Protein AF-A0A1Y0BRV0-F1 (afdb_monomer)

Foldseek 3Di:
DDDQDDDLVQQARPVLGDGPVQFLQVVAPDPVQAQPDPVDLSRLARGDDVSNTHGPCVDPSSVVSVVVVVVVVVVVPDPDDDDPSVSRD

Radius of gyration: 14.42 Å; Cα contacts (8 Å, |Δi|>4): 105; chains: 1; bounding box: 39×27×40 Å

Solvent-accessible surface area (backbone atoms only — not comparable to full-atom values): 5481 Å² total; per-residue (Å²): 136,92,72,76,68,68,37,79,92,69,34,36,30,70,80,80,65,43,44,60,88,46,34,26,77,84,68,26,84,48,95,86,43,36,56,85,44,89,86,40,69,63,37,41,34,40,20,13,66,88,80,40,87,41,66,34,67,87,39,67,69,52,42,49,53,55,49,52,53,53,51,52,42,46,75,74,66,52,90,77,78,89,77,75,68,66,80,45,97

InterPro domains:
  IPR017853 Glycoside hydrolase superfamily [SSF51445] (2-89)

Structure (mmCIF, N/CA/C/O backbone):
data_AF-A0A1Y0BRV0-F1
#
_entry.id   AF-A0A1Y0BRV0-F1
#
loop_
_atom_site.group_PDB
_atom_site.id
_atom_site.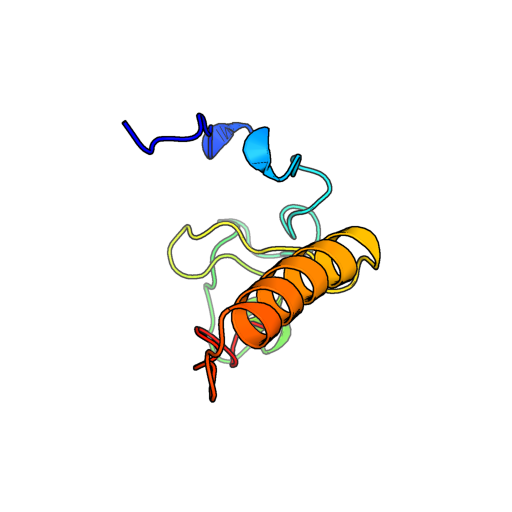type_symbol
_atom_site.label_atom_id
_atom_site.label_alt_id
_atom_site.label_comp_id
_atom_site.label_asym_id
_atom_site.label_entity_id
_atom_site.label_seq_id
_atom_site.pdbx_PDB_ins_code
_atom_site.Cartn_x
_atom_site.Cartn_y
_atom_site.Cartn_z
_atom_site.occupancy
_atom_site.B_iso_or_equiv
_atom_site.auth_seq_id
_atom_site.auth_comp_id
_atom_site.auth_asym_id
_atom_site.auth_atom_id
_atom_site.pdbx_PDB_model_num
ATOM 1 N N . SER A 1 1 ? 19.003 -16.552 -5.753 1.00 41.22 1 SER A N 1
ATOM 2 C CA . SER A 1 1 ? 18.259 -16.453 -4.480 1.00 41.22 1 SER A CA 1
ATOM 3 C C . SER A 1 1 ? 17.462 -15.164 -4.521 1.00 41.22 1 SER A C 1
ATOM 5 O O . SER A 1 1 ? 18.040 -14.097 -4.379 1.00 41.22 1 SER A O 1
ATOM 7 N N . CYS A 1 2 ? 16.176 -15.237 -4.863 1.00 48.50 2 CYS A N 1
ATOM 8 C CA . CYS A 1 2 ? 15.309 -14.061 -4.929 1.00 48.50 2 CYS A CA 1
ATOM 9 C C . CYS A 1 2 ? 14.588 -13.956 -3.585 1.00 48.50 2 CYS A C 1
ATOM 11 O O . CYS A 1 2 ? 13.791 -14.825 -3.246 1.00 48.50 2 CYS A O 1
ATOM 13 N N . GLY A 1 3 ? 14.959 -12.967 -2.785 1.00 60.78 3 GLY A N 1
ATOM 14 C CA . GLY A 1 3 ? 14.430 -12.776 -1.442 1.00 60.78 3 GLY A CA 1
ATOM 15 C C . GLY A 1 3 ? 14.910 -11.438 -0.921 1.00 60.78 3 GLY A C 1
ATOM 16 O O . GLY A 1 3 ? 15.852 -11.375 -0.139 1.00 60.78 3 GLY A O 1
ATOM 17 N N . SER A 1 4 ? 14.316 -10.365 -1.440 1.00 78.31 4 SER A N 1
ATOM 18 C CA . SER A 1 4 ? 14.445 -9.033 -0.859 1.00 78.31 4 SER A CA 1
ATOM 19 C C . SER A 1 4 ? 14.056 -9.085 0.615 1.00 78.31 4 SER A C 1
ATOM 21 O O . SER A 1 4 ? 12.989 -9.606 0.949 1.00 78.31 4 SER A O 1
ATOM 23 N N . TYR A 1 5 ? 14.907 -8.550 1.488 1.00 85.75 5 TYR A N 1
ATOM 24 C CA . TYR A 1 5 ? 14.570 -8.392 2.899 1.00 85.75 5 TYR A CA 1
ATOM 25 C C . TYR A 1 5 ? 13.332 -7.497 3.042 1.00 85.75 5 TYR A C 1
ATOM 27 O O . TYR A 1 5 ? 13.199 -6.500 2.331 1.00 85.75 5 TYR A O 1
ATOM 35 N N . PHE A 1 6 ? 12.444 -7.857 3.965 1.00 87.81 6 PHE A N 1
ATOM 36 C CA . PHE A 1 6 ? 11.323 -7.024 4.382 1.00 87.81 6 PHE A CA 1
ATOM 37 C C . PHE A 1 6 ? 11.004 -7.273 5.858 1.00 87.81 6 PHE A C 1
ATOM 39 O O . PHE A 1 6 ? 11.245 -8.361 6.384 1.00 87.81 6 PHE A O 1
ATOM 46 N N . ASN A 1 7 ? 10.425 -6.273 6.517 1.00 86.62 7 ASN A N 1
ATOM 47 C CA . ASN A 1 7 ? 9.912 -6.376 7.874 1.00 86.62 7 ASN A CA 1
ATOM 48 C C . ASN A 1 7 ? 8.531 -5.714 7.959 1.00 86.62 7 ASN A C 1
ATOM 50 O O . ASN A 1 7 ? 8.404 -4.493 8.011 1.00 86.62 7 ASN A O 1
ATOM 54 N N . ALA A 1 8 ? 7.483 -6.539 7.999 1.00 84.12 8 ALA A N 1
ATOM 55 C CA . ALA A 1 8 ? 6.101 -6.064 8.064 1.00 84.12 8 ALA A CA 1
ATOM 56 C C . ALA A 1 8 ? 5.769 -5.365 9.396 1.00 84.12 8 ALA A C 1
ATOM 58 O O . ALA A 1 8 ? 4.984 -4.420 9.415 1.00 84.12 8 ALA A O 1
ATOM 59 N N . ASN A 1 9 ? 6.408 -5.762 10.503 1.00 84.88 9 ASN A N 1
ATOM 60 C CA . ASN A 1 9 ? 6.173 -5.151 11.815 1.00 84.88 9 ASN A CA 1
ATOM 61 C C . ASN A 1 9 ? 6.676 -3.705 11.861 1.00 84.88 9 ASN A C 1
ATOM 63 O O . ASN A 1 9 ? 6.066 -2.857 12.506 1.00 84.88 9 ASN A O 1
ATOM 67 N N . THR A 1 10 ? 7.766 -3.401 11.160 1.00 86.75 10 THR A N 1
ATOM 68 C CA . THR A 1 10 ? 8.304 -2.036 11.048 1.00 86.75 10 THR A CA 1
ATOM 69 C C . THR A 1 10 ? 7.912 -1.344 9.746 1.00 86.75 10 THR A C 1
ATOM 71 O O . THR A 1 10 ? 8.316 -0.204 9.535 1.00 86.75 10 THR A O 1
ATOM 74 N N . ARG A 1 11 ? 7.107 -2.005 8.897 1.00 87.94 11 ARG A N 1
ATOM 75 C CA . ARG A 1 11 ? 6.680 -1.515 7.577 1.00 87.94 11 ARG A CA 1
ATOM 76 C C . ARG A 1 11 ? 7.870 -1.147 6.689 1.00 87.94 11 ARG A C 1
ATOM 78 O O . ARG A 1 11 ? 7.841 -0.160 5.964 1.00 87.94 11 ARG A O 1
ATOM 85 N N . ASP A 1 12 ? 8.929 -1.940 6.789 1.00 88.50 12 ASP A N 1
ATOM 86 C CA . ASP A 1 12 ? 10.188 -1.705 6.100 1.00 88.50 12 ASP A CA 1
ATOM 87 C C . ASP A 1 12 ? 10.310 -2.646 4.902 1.00 88.50 12 ASP A C 1
ATOM 89 O O . ASP A 1 12 ? 10.421 -3.867 5.050 1.00 88.50 12 ASP A O 1
ATOM 93 N N . PHE A 1 13 ? 10.262 -2.069 3.704 1.00 89.50 13 PHE A N 1
ATOM 94 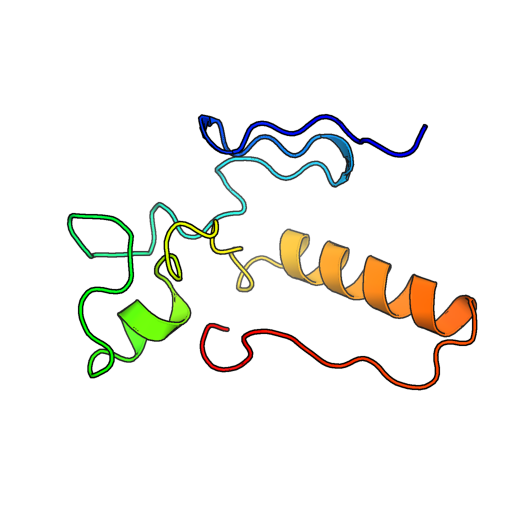C CA . PHE A 1 13 ? 10.414 -2.778 2.436 1.00 89.50 13 PHE A CA 1
ATOM 95 C C . PHE A 1 13 ? 11.531 -2.113 1.623 1.00 89.50 13 PHE A C 1
ATOM 97 O O . PHE A 1 13 ? 11.253 -1.411 0.644 1.00 89.50 13 PHE A O 1
ATOM 104 N N . PRO A 1 14 ? 12.806 -2.329 1.994 1.00 87.75 14 PRO A N 1
ATOM 105 C CA . PRO A 1 14 ? 13.940 -1.581 1.454 1.00 87.75 14 PRO A CA 1
ATOM 106 C C . PRO A 1 14 ? 14.219 -1.837 -0.028 1.00 87.75 14 PRO A C 1
ATOM 108 O O . PRO A 1 14 ? 14.943 -1.071 -0.652 1.00 87.75 14 PRO A O 1
ATOM 111 N N . SER A 1 15 ? 13.671 -2.900 -0.622 1.00 86.44 15 SER A N 1
ATOM 112 C CA . SER A 1 15 ? 13.830 -3.158 -2.059 1.00 86.44 15 SER A CA 1
ATOM 113 C C . SER A 1 15 ? 12.933 -2.299 -2.953 1.00 86.44 15 SER A C 1
ATOM 115 O O . SER A 1 15 ? 13.252 -2.142 -4.127 1.00 86.44 15 SER A O 1
ATOM 117 N N . VAL A 1 16 ? 11.849 -1.725 -2.419 1.00 85.00 16 VAL A N 1
ATOM 118 C CA . VAL A 1 16 ? 10.994 -0.742 -3.124 1.00 85.00 16 VAL A CA 1
ATOM 119 C C . VAL A 1 16 ? 11.208 0.684 -2.592 1.00 85.00 16 VAL A C 1
ATOM 121 O O . VAL A 1 16 ? 10.770 1.658 -3.204 1.00 85.00 16 VAL A O 1
ATOM 124 N N . PRO A 1 17 ? 12.166 0.838 -1.673 1.00 87.38 17 PRO A N 1
ATOM 125 C CA . PRO A 1 17 ? 12.027 1.522 -0.374 1.00 87.38 17 PRO A CA 1
ATOM 126 C C . PRO A 1 17 ? 10.620 2.049 -0.040 1.00 87.38 17 PRO A C 1
ATOM 128 O O . PRO A 1 17 ? 10.328 3.225 -0.262 1.00 87.38 17 PRO A O 1
ATOM 131 N N . TYR A 1 18 ? 9.769 1.197 0.540 1.00 89.69 18 TYR A N 1
ATOM 132 C CA . TYR A 1 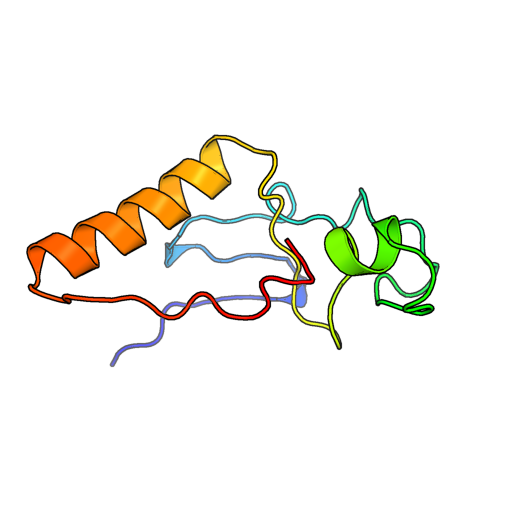18 ? 8.606 1.666 1.307 1.00 89.69 18 TYR A CA 1
ATOM 133 C C . TYR A 1 18 ? 8.909 1.671 2.799 1.00 89.69 18 TYR A C 1
ATOM 135 O O . TYR A 1 18 ? 9.617 0.800 3.308 1.00 89.69 18 TYR A O 1
ATOM 143 N N . SER A 1 19 ? 8.335 2.654 3.480 1.00 89.75 19 SER A N 1
ATOM 144 C CA . SER A 1 19 ? 8.419 2.852 4.924 1.00 89.75 19 SER A CA 1
ATOM 145 C C . SER A 1 19 ? 7.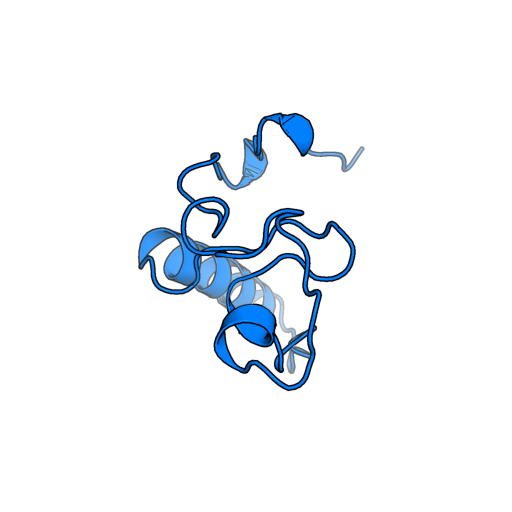018 2.934 5.531 1.00 89.75 19 SER A C 1
ATOM 147 O O . SER A 1 19 ? 6.032 3.021 4.804 1.00 89.75 19 SER A O 1
ATOM 149 N N . GLY A 1 20 ? 6.911 3.014 6.861 1.00 86.88 20 GLY A N 1
ATOM 150 C CA . GLY A 1 20 ? 5.628 3.224 7.551 1.00 86.88 20 GLY A CA 1
ATOM 151 C C . GLY A 1 20 ? 4.806 4.421 7.049 1.00 86.88 20 GLY A C 1
ATOM 152 O O . GLY A 1 20 ? 3.588 4.416 7.175 1.00 86.88 20 GLY A O 1
ATOM 153 N N . TRP A 1 21 ? 5.441 5.414 6.419 1.00 87.12 21 TRP A N 1
ATOM 154 C CA . TRP A 1 21 ? 4.766 6.569 5.816 1.00 87.12 21 TRP A CA 1
ATOM 155 C C . TRP A 1 21 ? 4.005 6.258 4.529 1.00 87.12 21 TRP A C 1
ATOM 157 O O . TRP A 1 21 ? 3.259 7.107 4.041 1.00 87.12 21 TRP A O 1
ATOM 167 N N . ASP A 1 22 ? 4.258 5.104 3.926 1.00 90.44 22 ASP A N 1
ATOM 168 C CA . ASP A 1 22 ? 3.688 4.688 2.647 1.00 90.44 22 ASP A CA 1
ATOM 169 C C . ASP A 1 22 ? 2.500 3.736 2.832 1.00 90.44 22 ASP A C 1
ATOM 171 O O . ASP A 1 22 ? 1.972 3.217 1.851 1.00 90.44 22 ASP A O 1
ATOM 175 N N . PHE A 1 23 ? 2.056 3.546 4.078 1.00 90.31 23 PHE A N 1
ATOM 176 C CA . PHE A 1 23 ? 0.924 2.705 4.451 1.00 90.31 23 PHE A CA 1
ATOM 177 C C . PHE A 1 23 ? -0.187 3.518 5.124 1.00 90.31 23 PHE A C 1
ATOM 179 O O . PHE A 1 23 ? 0.069 4.529 5.779 1.00 90.31 23 PHE A O 1
ATOM 186 N N . ASN A 1 24 ? -1.427 3.040 5.017 1.00 86.75 24 ASN A N 1
ATOM 187 C CA . ASN A 1 24 ? -2.629 3.685 5.560 1.00 86.75 24 ASN A CA 1
ATOM 188 C C . ASN A 1 24 ? -2.832 3.475 7.077 1.00 86.75 24 ASN A C 1
ATOM 190 O O . ASN A 1 24 ? -3.932 3.654 7.600 1.00 86.75 24 ASN A O 1
ATOM 194 N N . ASP A 1 25 ? -1.764 3.168 7.823 1.00 84.25 25 ASP A N 1
ATOM 195 C CA . ASP A 1 25 ? -1.814 2.906 9.269 1.00 84.25 25 ASP A CA 1
ATOM 196 C C . ASP A 1 25 ? -2.404 4.076 10.080 1.00 84.25 25 ASP A C 1
ATOM 198 O O . ASP A 1 25 ? -3.048 3.850 11.100 1.00 84.25 25 ASP A O 1
ATOM 202 N N . GLY A 1 26 ? -2.207 5.321 9.630 1.00 82.44 26 GLY A N 1
ATOM 203 C CA . GLY A 1 26 ? -2.796 6.513 10.256 1.00 82.44 26 GLY A CA 1
ATOM 204 C C . GLY A 1 26 ? -4.168 6.920 9.706 1.00 82.44 26 GLY A C 1
ATOM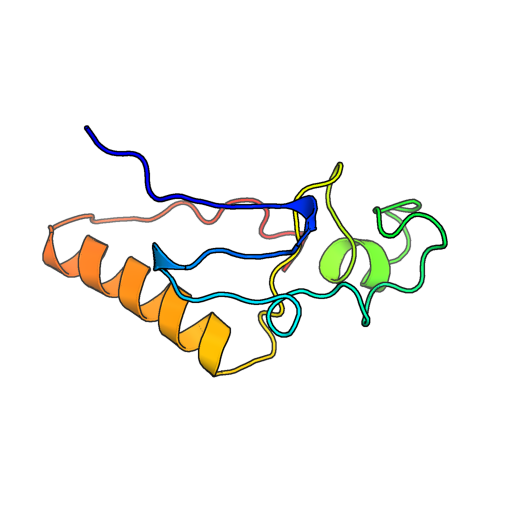 205 O O . GLY A 1 26 ? -4.820 7.789 10.282 1.00 82.44 26 GLY A O 1
ATOM 206 N N . LYS A 1 27 ? -4.597 6.331 8.584 1.00 84.88 27 LYS A N 1
ATOM 207 C CA . LYS A 1 27 ? -5.848 6.673 7.891 1.00 84.88 27 LYS A CA 1
ATOM 208 C C . LYS A 1 27 ? -6.994 5.758 8.314 1.00 84.88 27 LYS A C 1
ATOM 210 O O . LYS A 1 27 ? -8.128 6.219 8.465 1.00 84.88 27 LYS A O 1
ATOM 215 N N . CYS A 1 28 ? -6.685 4.489 8.564 1.00 86.12 28 CYS A N 1
ATOM 216 C CA . CYS A 1 28 ? -7.629 3.539 9.123 1.00 86.12 28 CYS A CA 1
ATOM 217 C C . CYS A 1 28 ? -8.094 3.973 10.525 1.00 86.12 28 CYS A C 1
ATOM 219 O O . CYS A 1 28 ? -7.286 4.263 11.404 1.00 86.12 28 CYS A O 1
ATOM 221 N N . LYS A 1 29 ? -9.414 4.009 10.744 1.00 85.25 29 LYS A N 1
ATOM 222 C CA . LYS A 1 29 ? -10.027 4.492 12.000 1.00 85.25 29 LYS A CA 1
ATOM 223 C C . LYS A 1 29 ? -10.482 3.384 12.952 1.00 85.25 29 LYS A C 1
ATOM 225 O O . LYS A 1 29 ? -10.991 3.681 14.030 1.00 85.25 29 LYS A O 1
ATOM 230 N N . THR A 1 30 ? -10.350 2.123 12.554 1.00 84.69 30 THR A N 1
ATOM 231 C CA . THR A 1 30 ? -10.741 0.967 13.376 1.00 84.69 30 THR A CA 1
ATOM 232 C C . THR A 1 30 ? -9.739 0.739 14.504 1.00 84.69 30 THR A C 1
ATOM 234 O O . THR A 1 30 ? -8.549 0.991 14.318 1.00 84.69 30 THR A O 1
ATOM 237 N N . GLY A 1 31 ? -10.188 0.206 15.642 1.00 81.56 31 GLY A N 1
ATOM 238 C CA . GLY A 1 31 ? -9.310 -0.058 16.788 1.00 81.56 31 GLY A CA 1
ATOM 239 C C . GLY A 1 31 ? -8.271 -1.154 16.527 1.00 81.56 31 GLY A C 1
ATOM 240 O O . GLY A 1 31 ? -7.178 -1.104 17.088 1.00 81.56 31 GLY A O 1
ATOM 241 N N . SER A 1 32 ? -8.591 -2.119 15.660 1.00 82.88 32 SER A N 1
ATOM 242 C CA . SER A 1 32 ? -7.671 -3.191 15.247 1.00 82.88 32 SER A CA 1
ATOM 243 C C . SER A 1 32 ? -6.710 -2.787 14.119 1.00 82.88 32 SER A C 1
ATOM 245 O O . SER A 1 32 ? -5.623 -3.352 13.992 1.00 82.88 32 SER A O 1
ATOM 247 N N . GLY A 1 33 ? -7.091 -1.799 13.306 1.00 81.00 33 GLY A N 1
ATOM 248 C CA . GLY A 1 33 ? -6.412 -1.460 12.050 1.00 81.00 33 GLY A CA 1
ATOM 249 C C . GLY A 1 33 ? -6.796 -2.370 10.873 1.00 81.00 33 GLY A C 1
ATOM 250 O O . GLY A 1 33 ? -6.300 -2.162 9.765 1.00 81.00 33 GLY A O 1
ATOM 251 N N . ASP A 1 34 ? -7.663 -3.359 11.105 1.00 84.62 34 ASP A N 1
ATOM 252 C CA . ASP A 1 34 ? -8.206 -4.271 10.101 1.00 84.62 34 ASP A CA 1
ATOM 253 C C . ASP A 1 34 ? -9.641 -3.870 9.715 1.00 84.62 34 ASP A C 1
ATOM 255 O O . ASP A 1 34 ? -10.326 -3.127 10.416 1.00 84.62 34 ASP A O 1
ATOM 259 N N . ILE A 1 35 ? -10.125 -4.380 8.583 1.00 83.31 35 ILE A N 1
ATOM 260 C CA . ILE A 1 35 ? -11.524 -4.197 8.172 1.00 83.31 35 ILE A CA 1
ATOM 261 C C . ILE A 1 35 ? -12.450 -4.937 9.151 1.00 83.31 35 ILE A C 1
ATOM 263 O O . ILE A 1 35 ? -12.565 -6.162 9.109 1.00 83.31 35 ILE A O 1
ATOM 267 N N . GLU A 1 36 ? -13.158 -4.183 9.992 1.00 86.00 36 GLU A N 1
ATOM 268 C CA . GLU A 1 36 ? -14.136 -4.715 10.953 1.00 86.00 36 GLU A CA 1
ATOM 269 C C . GLU A 1 36 ? -15.555 -4.769 10.359 1.00 86.00 36 GLU A C 1
ATOM 271 O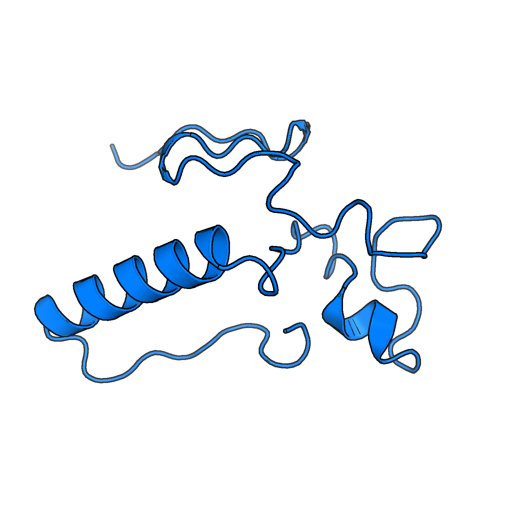 O . GLU A 1 36 ? -16.342 -5.657 10.688 1.00 86.00 36 GLU A O 1
ATOM 276 N N . SER A 1 37 ? -15.886 -3.847 9.447 1.00 84.00 37 SER A N 1
ATOM 277 C CA . SER A 1 37 ? -17.197 -3.773 8.798 1.00 84.00 37 SER A CA 1
ATOM 278 C C . SER A 1 37 ? -17.088 -3.537 7.295 1.00 84.00 37 SER A C 1
ATOM 280 O O . SER A 1 37 ? -16.627 -2.496 6.835 1.00 84.00 37 SER A O 1
ATOM 282 N N . TYR A 1 38 ? -17.631 -4.467 6.507 1.00 83.25 38 TYR A N 1
ATOM 283 C CA . TYR A 1 38 ? -17.734 -4.329 5.048 1.00 83.25 38 TYR A CA 1
ATOM 284 C C . TYR A 1 38 ? -18.829 -3.353 4.591 1.00 83.25 38 TYR A C 1
ATOM 286 O O . TYR A 1 38 ? -18.922 -3.052 3.401 1.00 83.25 38 TYR A O 1
ATOM 294 N N . ASN A 1 39 ? -19.660 -2.869 5.518 1.00 86.81 39 ASN A N 1
ATOM 295 C CA . ASN A 1 39 ? -20.671 -1.851 5.233 1.00 86.81 39 ASN A CA 1
ATOM 296 C C . ASN A 1 39 ? -20.092 -0.430 5.289 1.00 86.81 39 ASN A C 1
ATOM 298 O O . ASN A 1 39 ? -20.717 0.498 4.781 1.00 86.81 39 ASN A O 1
ATOM 302 N N . ASP A 1 40 ? -18.913 -0.254 5.892 1.00 83.56 40 ASP A N 1
ATOM 303 C CA . ASP A 1 40 ? -18.203 1.020 5.909 1.00 83.56 40 ASP A CA 1
ATOM 304 C C . ASP A 1 40 ? -17.214 1.076 4.740 1.00 83.56 40 ASP A C 1
ATOM 306 O O . ASP A 1 40 ? -16.166 0.427 4.740 1.00 83.56 40 ASP A O 1
ATOM 310 N N . MET A 1 41 ? -17.557 1.864 3.719 1.00 84.12 41 MET A N 1
ATOM 311 C CA . MET A 1 41 ? -16.739 1.988 2.512 1.00 84.12 41 MET A CA 1
ATOM 312 C C . MET A 1 41 ? -15.335 2.543 2.779 1.00 84.12 41 MET A C 1
ATOM 314 O O . MET A 1 41 ? -14.422 2.234 2.017 1.00 84.12 41 MET A O 1
ATOM 318 N N . TYR A 1 42 ? -15.157 3.342 3.836 1.00 82.88 42 TYR A N 1
ATOM 319 C CA . TYR A 1 42 ? -13.853 3.902 4.182 1.00 82.88 42 TYR A CA 1
ATOM 320 C C . TYR A 1 42 ? -12.965 2.832 4.806 1.00 82.88 42 TYR A C 1
ATOM 322 O O . TYR A 1 42 ? -11.805 2.710 4.431 1.00 82.88 42 TYR A O 1
ATOM 330 N N . GLN A 1 43 ? -13.521 1.978 5.671 1.00 82.94 43 GLN A N 1
ATOM 331 C CA . GLN A 1 43 ? -12.776 0.835 6.206 1.00 82.94 43 GLN A CA 1
ATOM 332 C C . GLN A 1 43 ? -12.351 -0.113 5.093 1.00 82.94 43 GLN A C 1
ATOM 334 O O . GLN A 1 43 ? -11.197 -0.512 5.037 1.00 82.94 43 GLN A O 1
ATOM 339 N N . VAL A 1 44 ? -13.261 -0.432 4.169 1.00 85.06 44 VAL A N 1
ATOM 340 C CA . VAL A 1 44 ? -12.971 -1.371 3.079 1.00 85.06 44 VAL A CA 1
ATOM 341 C C . VAL A 1 44 ? -11.788 -0.920 2.214 1.00 85.06 44 VAL A C 1
ATOM 343 O O . VAL A 1 44 ? -11.109 -1.791 1.677 1.00 85.06 44 VAL A O 1
ATOM 346 N N . ARG A 1 45 ? -11.536 0.390 2.086 1.00 83.81 45 ARG A N 1
ATOM 347 C CA . ARG A 1 45 ? -10.470 0.952 1.238 1.00 83.81 45 ARG A CA 1
ATOM 348 C C . ARG A 1 45 ? -9.211 1.386 1.976 1.00 83.81 45 ARG A C 1
ATOM 350 O O . ARG A 1 45 ? -8.153 1.337 1.376 1.00 83.81 45 ARG A O 1
ATOM 357 N N . ASP A 1 46 ? -9.334 1.843 3.220 1.00 84.25 46 ASP A N 1
ATOM 358 C CA . ASP A 1 46 ? -8.222 2.460 3.954 1.00 84.25 46 ASP A CA 1
ATOM 359 C C . ASP A 1 46 ? -7.709 1.587 5.121 1.00 84.25 46 ASP A C 1
ATOM 361 O O . ASP A 1 46 ? -6.762 1.978 5.803 1.00 84.25 46 ASP A O 1
ATOM 365 N N . CYS A 1 47 ? -8.340 0.440 5.409 1.00 86.19 47 CYS A N 1
ATOM 366 C CA . CYS A 1 47 ? -7.930 -0.482 6.476 1.00 86.19 47 CYS A CA 1
ATOM 367 C C . CYS A 1 47 ? -7.377 -1.801 5.932 1.00 86.19 47 CYS A C 1
ATOM 369 O O . CYS A 1 47 ? -7.655 -2.216 4.806 1.00 86.19 47 CYS A O 1
ATOM 371 N N . ARG A 1 48 ? -6.603 -2.501 6.768 1.00 83.69 48 ARG A N 1
ATOM 372 C CA . ARG A 1 48 ? -5.910 -3.728 6.372 1.00 83.69 48 ARG A CA 1
ATOM 373 C C . ARG A 1 48 ? -6.890 -4.860 6.069 1.00 83.69 48 ARG A C 1
ATOM 375 O O . ARG A 1 48 ? -7.779 -5.190 6.860 1.00 83.69 48 ARG A O 1
ATOM 382 N N . LEU A 1 49 ? -6.689 -5.507 4.924 1.00 81.38 49 LEU A N 1
ATOM 383 C CA . LEU A 1 49 ? -7.425 -6.709 4.551 1.00 81.38 49 LEU A CA 1
ATOM 384 C C . LEU A 1 49 ? -6.754 -7.927 5.191 1.00 81.38 49 LEU A C 1
ATOM 386 O O . LEU A 1 49 ? -5.777 -8.440 4.655 1.00 81.38 49 LEU A O 1
ATOM 390 N N . VAL A 1 50 ? -7.282 -8.411 6.317 1.00 82.12 50 VAL A N 1
ATOM 391 C CA . VAL A 1 50 ? -6.766 -9.617 7.001 1.00 82.12 50 VAL A CA 1
ATOM 392 C C . VAL A 1 50 ? -5.262 -9.483 7.299 1.00 82.12 50 VAL A C 1
ATOM 394 O O . VAL A 1 50 ? -4.449 -10.318 6.900 1.00 82.12 50 VAL A O 1
ATOM 397 N N . SER A 1 51 ? -4.876 -8.380 7.950 1.00 78.88 51 SER A N 1
ATOM 398 C CA . SER A 1 51 ? -3.486 -8.048 8.291 1.00 78.88 51 SER A CA 1
ATOM 399 C C . SER A 1 51 ? -2.528 -7.823 7.109 1.00 78.88 51 SER A C 1
ATOM 401 O O . SER A 1 51 ? -1.323 -7.671 7.328 1.00 78.88 51 SER A O 1
ATOM 403 N N . LEU A 1 52 ? -3.019 -7.735 5.864 1.00 84.44 52 LEU A N 1
ATOM 404 C CA . LEU A 1 52 ? -2.215 -7.200 4.764 1.00 84.44 52 LEU A CA 1
ATOM 405 C C . LEU A 1 52 ? -1.993 -5.702 4.972 1.00 84.44 52 LEU A C 1
ATOM 407 O O . LEU A 1 52 ? -2.946 -4.947 5.148 1.00 84.44 52 LEU A O 1
ATOM 411 N N . LEU A 1 53 ? -0.730 -5.277 4.923 1.00 85.19 53 LEU A N 1
ATOM 412 C CA . LEU A 1 53 ? -0.377 -3.864 4.986 1.00 85.19 53 LEU A CA 1
ATOM 413 C C . LEU A 1 53 ? -0.953 -3.128 3.776 1.00 85.19 53 LEU A C 1
ATOM 415 O O . LEU A 1 53 ? -0.644 -3.466 2.632 1.00 85.19 53 LEU A O 1
ATOM 419 N N . ASP A 1 54 ? -1.777 -2.126 4.058 1.00 85.31 54 ASP A N 1
ATOM 420 C CA . ASP A 1 54 ? -2.497 -1.366 3.048 1.00 85.31 54 ASP A CA 1
ATOM 421 C C . ASP A 1 54 ? -1.674 -0.157 2.589 1.00 85.31 54 ASP A C 1
ATOM 423 O O . ASP A 1 54 ? -1.264 0.670 3.408 1.00 85.31 54 ASP A O 1
ATOM 427 N N . LEU A 1 55 ? -1.367 -0.092 1.293 1.00 88.00 55 LEU A N 1
ATOM 428 C CA . LEU A 1 55 ? -0.517 0.947 0.709 1.00 88.00 55 LEU A CA 1
ATOM 429 C C . LEU A 1 55 ? -1.304 2.248 0.528 1.00 88.00 55 LEU A C 1
ATOM 431 O O . LEU A 1 55 ? -2.408 2.254 -0.009 1.00 88.00 55 LEU A O 1
ATOM 435 N N . ALA A 1 56 ? -0.682 3.376 0.865 1.00 89.00 56 ALA A N 1
ATOM 436 C CA . ALA A 1 56 ? -1.261 4.702 0.691 1.00 89.00 56 ALA A CA 1
ATOM 437 C C . ALA A 1 56 ? -1.238 5.130 -0.789 1.00 89.00 56 ALA A C 1
ATOM 439 O O . ALA A 1 56 ? -0.408 5.937 -1.216 1.00 89.00 56 ALA A O 1
ATOM 440 N N . LEU A 1 57 ? -2.167 4.590 -1.586 1.00 86.25 57 LEU A N 1
ATOM 441 C CA . LEU A 1 57 ? -2.304 4.872 -3.022 1.00 86.25 57 LEU A CA 1
ATOM 442 C C . LEU A 1 57 ? -2.645 6.337 -3.336 1.00 86.25 57 LEU A C 1
ATOM 444 O O . LEU A 1 57 ? -2.551 6.747 -4.489 1.00 86.25 57 LEU A O 1
ATOM 448 N N . GLU A 1 58 ? -3.008 7.146 -2.341 1.00 87.38 58 GLU A N 1
ATOM 449 C CA . GLU A 1 58 ? -3.175 8.594 -2.506 1.00 87.38 58 GLU A CA 1
ATOM 450 C C . GLU A 1 58 ? -1.844 9.334 -2.719 1.00 87.38 58 GLU A C 1
ATOM 452 O O . GLU A 1 58 ? -1.831 10.418 -3.298 1.00 87.38 58 GLU A O 1
ATOM 457 N N . LYS A 1 59 ? -0.712 8.751 -2.297 1.00 88.38 59 LYS A N 1
ATOM 458 C CA . LYS A 1 59 ? 0.611 9.370 -2.428 1.00 88.38 59 LYS A CA 1
ATOM 459 C C . LYS A 1 59 ? 1.184 9.144 -3.824 1.00 88.38 59 LYS A C 1
ATOM 461 O O . LYS A 1 59 ? 1.327 8.005 -4.273 1.00 88.38 59 LYS A O 1
ATOM 466 N N . ASP A 1 60 ? 1.645 10.218 -4.464 1.00 90.19 60 ASP A N 1
ATOM 467 C CA . ASP A 1 60 ? 2.281 10.142 -5.787 1.00 90.19 60 ASP A CA 1
ATOM 468 C C . ASP A 1 60 ? 3.518 9.234 -5.807 1.00 90.19 60 ASP A C 1
ATOM 470 O O . ASP A 1 60 ? 3.757 8.546 -6.796 1.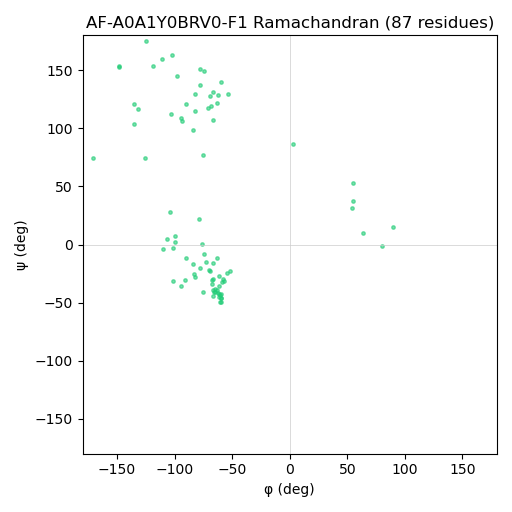00 90.19 60 ASP A O 1
ATOM 474 N N . TYR A 1 61 ? 4.266 9.159 -4.700 1.00 89.81 61 TYR A N 1
ATOM 475 C CA . TYR A 1 61 ? 5.408 8.249 -4.567 1.00 89.81 61 TYR A CA 1
ATOM 476 C C . TYR A 1 61 ? 4.999 6.776 -4.725 1.00 89.81 61 TYR A C 1
ATOM 478 O O . TYR A 1 61 ? 5.584 6.045 -5.526 1.00 89.81 61 TYR A O 1
ATOM 486 N N . VAL A 1 62 ? 3.950 6.356 -4.012 1.00 89.94 62 VAL A N 1
ATOM 487 C CA . VAL A 1 62 ? 3.439 4.978 -4.048 1.00 89.94 62 VAL A CA 1
ATOM 488 C C . VAL A 1 62 ? 2.855 4.672 -5.427 1.00 89.94 62 VAL A C 1
ATOM 490 O O . VAL A 1 62 ? 3.174 3.645 -6.028 1.00 89.94 62 VAL A O 1
ATOM 493 N N . ARG A 1 63 ? 2.074 5.601 -5.994 1.00 90.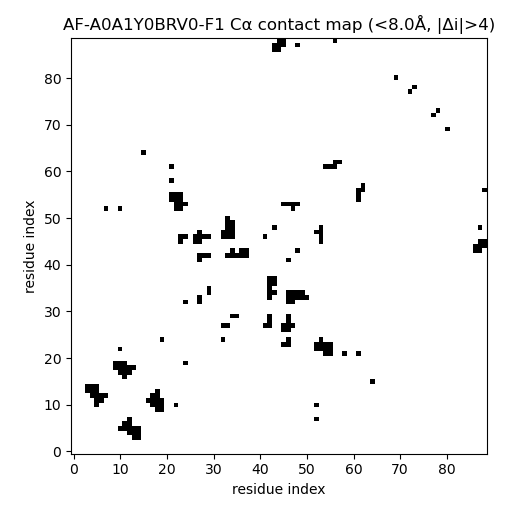75 63 ARG A N 1
ATOM 494 C CA . ARG A 1 63 ? 1.537 5.471 -7.359 1.00 90.75 63 ARG A CA 1
ATOM 495 C C . ARG A 1 63 ? 2.641 5.350 -8.404 1.00 90.75 63 ARG A C 1
ATOM 497 O O . ARG A 1 63 ? 2.533 4.518 -9.303 1.00 90.75 63 ARG A O 1
ATOM 504 N N . GLY A 1 64 ? 3.698 6.150 -8.277 1.00 90.50 64 GLY A N 1
ATOM 505 C CA . GLY A 1 64 ? 4.859 6.127 -9.162 1.00 90.50 64 GLY A CA 1
ATOM 506 C C . GLY A 1 64 ? 5.553 4.769 -9.154 1.00 90.50 64 GLY A C 1
ATOM 507 O O . GLY A 1 64 ? 5.802 4.207 -10.217 1.00 90.50 64 GLY A O 1
ATOM 508 N N . LYS A 1 65 ? 5.775 4.188 -7.971 1.00 90.06 65 LYS A N 1
ATOM 509 C CA . LYS A 1 65 ? 6.385 2.858 -7.826 1.00 90.06 65 LYS A CA 1
ATOM 510 C C . LYS A 1 65 ? 5.531 1.729 -8.398 1.00 90.06 65 LYS A C 1
ATOM 512 O O . LYS A 1 65 ? 6.052 0.853 -9.089 1.00 90.06 65 LYS A O 1
ATOM 517 N N . VAL A 1 66 ? 4.216 1.766 -8.191 1.00 88.44 66 VAL A N 1
ATOM 518 C CA . VAL A 1 66 ? 3.296 0.790 -8.803 1.00 88.44 66 VAL A CA 1
ATOM 519 C C . VAL A 1 66 ? 3.266 0.937 -10.331 1.00 88.44 66 VAL A C 1
ATOM 521 O O . VAL A 1 66 ? 3.279 -0.062 -11.055 1.00 88.44 66 VAL A O 1
ATOM 524 N N . ALA A 1 67 ? 3.269 2.170 -10.843 1.00 89.25 67 ALA A N 1
ATOM 525 C CA . ALA A 1 67 ? 3.306 2.440 -12.278 1.00 89.25 67 ALA A CA 1
ATOM 526 C C . ALA A 1 67 ? 4.636 2.014 -12.924 1.00 89.25 67 ALA A C 1
ATOM 528 O O . ALA A 1 67 ? 4.623 1.462 -14.025 1.00 89.25 67 ALA A O 1
ATOM 529 N N . GLU A 1 68 ? 5.765 2.218 -12.240 1.00 89.94 68 GLU A N 1
ATOM 530 C CA . GLU A 1 68 ? 7.101 1.768 -12.655 1.00 89.94 68 GLU A CA 1
ATOM 531 C C . GLU A 1 68 ? 7.135 0.241 -12.808 1.00 89.94 68 GLU A C 1
ATOM 533 O O . GLU A 1 68 ? 7.563 -0.276 -13.846 1.00 89.94 68 GLU A O 1
ATOM 538 N N . TYR A 1 69 ? 6.587 -0.483 -11.827 1.00 87.56 69 TYR A N 1
ATOM 539 C CA . TYR A 1 69 ? 6.462 -1.939 -11.885 1.00 87.56 69 TYR A CA 1
ATOM 540 C C . TYR A 1 69 ? 5.603 -2.390 -13.073 1.00 87.56 69 TYR A C 1
ATOM 542 O O . TYR A 1 69 ? 6.034 -3.218 -13.878 1.00 87.56 69 TYR A O 1
ATOM 550 N N . ARG A 1 70 ? 4.417 -1.792 -13.247 1.00 84.94 70 ARG A N 1
ATOM 551 C CA . ARG A 1 70 ? 3.519 -2.125 -14.362 1.00 84.94 70 ARG A CA 1
ATOM 552 C C . ARG A 1 70 ? 4.165 -1.848 -15.721 1.00 84.94 70 ARG A C 1
ATOM 554 O O . ARG A 1 70 ? 4.072 -2.675 -16.624 1.00 84.94 70 ARG A O 1
ATOM 561 N N . THR A 1 71 ? 4.835 -0.707 -15.863 1.00 88.94 71 THR A N 1
ATOM 562 C CA . THR A 1 71 ? 5.518 -0.316 -17.105 1.00 88.94 71 THR A CA 1
ATOM 563 C C . THR A 1 71 ? 6.680 -1.255 -17.424 1.00 88.94 71 THR A C 1
ATOM 565 O O . THR A 1 71 ? 6.852 -1.641 -18.577 1.00 88.94 71 THR A O 1
ATOM 568 N N . SER A 1 72 ? 7.427 -1.700 -16.412 1.00 88.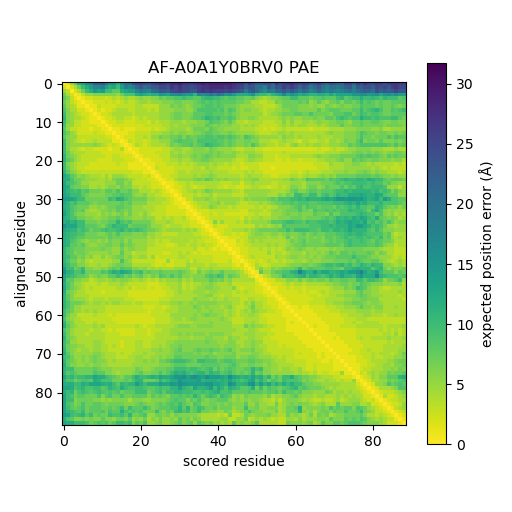88 72 SER A N 1
ATOM 569 C CA . SER A 1 72 ? 8.494 -2.693 -16.589 1.00 88.88 72 SER A CA 1
ATOM 570 C C . SER A 1 72 ? 7.951 -4.028 -17.109 1.00 88.88 72 SER A C 1
ATOM 572 O O . SER A 1 72 ? 8.516 -4.602 -18.037 1.00 88.88 72 SER A O 1
ATOM 574 N N . CYS A 1 73 ? 6.806 -4.491 -16.593 1.00 85.62 73 CYS A N 1
ATOM 575 C CA . CYS A 1 73 ? 6.144 -5.692 -17.110 1.00 85.62 73 CYS A CA 1
ATOM 576 C C . CYS A 1 73 ? 5.687 -5.536 -18.569 1.00 85.62 73 CYS A C 1
ATOM 578 O O . CYS A 1 73 ? 5.839 -6.473 -19.354 1.00 85.62 73 CYS A O 1
ATOM 580 N N . LEU A 1 74 ? 5.171 -4.361 -18.949 1.00 87.69 74 LEU A N 1
ATOM 581 C CA . LEU A 1 74 ? 4.800 -4.067 -20.340 1.00 87.69 74 LEU A CA 1
ATOM 582 C C . LEU A 1 74 ? 6.018 -4.138 -21.272 1.00 87.69 74 LEU A C 1
ATOM 584 O O . LEU A 1 74 ? 5.937 -4.739 -22.339 1.00 87.69 74 LEU A O 1
ATOM 588 N N . ILE A 1 75 ? 7.162 -3.586 -20.850 1.00 89.75 75 ILE A N 1
ATOM 589 C CA . ILE A 1 75 ? 8.426 -3.657 -21.603 1.00 89.75 75 ILE A CA 1
ATOM 590 C C . ILE A 1 75 ? 8.891 -5.110 -21.774 1.00 89.75 75 ILE A C 1
ATOM 592 O O . ILE A 1 75 ? 9.418 -5.468 -22.824 1.00 89.75 75 ILE A O 1
ATOM 596 N N . TRP A 1 76 ? 8.664 -5.967 -20.777 1.00 89.50 76 TRP A N 1
ATOM 597 C CA . TRP A 1 76 ? 8.963 -7.402 -20.861 1.00 89.50 76 TRP A CA 1
ATOM 598 C C . TRP A 1 76 ? 7.956 -8.209 -21.696 1.00 89.50 76 TRP A C 1
ATOM 600 O O . TRP A 1 76 ? 8.126 -9.417 -21.844 1.00 89.50 76 TRP A O 1
ATOM 610 N N . GLY A 1 77 ? 6.934 -7.564 -22.266 1.00 89.69 77 GLY A N 1
ATOM 611 C CA . GLY A 1 77 ? 5.972 -8.197 -23.168 1.00 89.69 77 GLY A CA 1
ATOM 612 C C . GLY A 1 77 ? 4.748 -8.798 -22.476 1.00 89.69 77 GLY A C 1
ATOM 613 O O . GLY A 1 77 ? 4.024 -9.578 -23.094 1.00 89.69 77 GLY A O 1
ATOM 614 N N . VAL A 1 78 ? 4.485 -8.449 -21.212 1.00 88.62 78 VAL A N 1
ATOM 615 C CA . VAL A 1 78 ? 3.224 -8.814 -20.549 1.00 88.62 78 VAL A CA 1
ATOM 616 C C . VAL A 1 78 ? 2.080 -8.034 -21.202 1.00 88.62 78 VAL A C 1
ATOM 618 O O . VAL A 1 78 ? 2.076 -6.807 -21.183 1.00 88.62 78 VAL A O 1
ATOM 621 N N . ALA A 1 79 ? 1.106 -8.742 -21.777 1.00 82.81 79 ALA A N 1
ATOM 622 C CA . ALA A 1 79 ? -0.001 -8.130 -22.518 1.00 82.81 79 ALA A CA 1
ATOM 623 C C . ALA A 1 79 ? -1.151 -7.634 -21.624 1.00 82.81 79 ALA A C 1
ATOM 625 O O . ALA A 1 79 ? -1.855 -6.698 -21.994 1.00 82.81 79 ALA A O 1
ATOM 626 N N . ASP A 1 80 ? -1.345 -8.251 -20.458 1.00 79.75 80 ASP A N 1
ATOM 627 C CA . ASP A 1 80 ? -2.405 -7.888 -19.519 1.00 79.75 80 ASP A CA 1
ATOM 628 C C . ASP A 1 80 ? -1.981 -8.142 -18.068 1.00 79.75 80 ASP A C 1
ATOM 630 O O . ASP A 1 80 ? -1.151 -9.005 -17.777 1.00 79.75 80 ASP A O 1
ATOM 634 N N . SER A 1 81 ? -2.558 -7.372 -17.148 1.00 78.31 81 SER A N 1
ATOM 635 C CA . SER A 1 81 ? -2.273 -7.443 -15.719 1.00 78.31 81 SER A CA 1
ATOM 636 C C . SER A 1 81 ? -3.575 -7.502 -14.923 1.00 78.31 81 SER A C 1
ATOM 638 O O . SER A 1 81 ? -4.324 -6.525 -14.885 1.00 78.31 81 SER A O 1
ATOM 640 N N . ARG A 1 82 ? -3.812 -8.606 -14.203 1.00 84.81 82 ARG A N 1
ATOM 641 C CA . ARG A 1 82 ? -4.896 -8.693 -13.213 1.00 84.81 82 ARG A CA 1
ATOM 642 C C . ARG A 1 82 ? -4.552 -7.836 -11.993 1.00 84.81 82 ARG A C 1
ATOM 644 O O . ARG A 1 82 ? -3.619 -8.155 -11.258 1.00 84.81 82 ARG A O 1
ATOM 651 N N . VAL A 1 83 ? -5.358 -6.815 -11.720 1.00 82.25 83 VAL A N 1
ATOM 652 C CA . VAL A 1 83 ? -5.225 -6.004 -10.502 1.00 82.25 83 VAL A CA 1
ATOM 653 C C . VAL A 1 83 ? -5.911 -6.722 -9.333 1.00 82.25 83 VAL A C 1
ATOM 655 O O . VAL A 1 83 ? -7.119 -6.971 -9.342 1.00 82.25 83 VAL A O 1
ATOM 658 N N . ASN A 1 84 ? -5.127 -7.127 -8.335 1.00 79.75 84 ASN A N 1
ATOM 659 C CA . ASN A 1 84 ? -5.639 -7.822 -7.156 1.00 79.75 84 ASN A CA 1
ATOM 660 C C . ASN A 1 84 ? -6.303 -6.840 -6.174 1.00 79.75 84 ASN A C 1
ATOM 662 O O . ASN A 1 84 ? -5.907 -5.685 -6.107 1.00 79.75 84 ASN A O 1
ATOM 666 N N . ALA A 1 85 ? -7.290 -7.313 -5.405 1.00 78.62 85 ALA A N 1
ATOM 667 C CA . ALA A 1 85 ? -7.934 -6.555 -4.324 1.00 78.62 85 ALA A CA 1
ATOM 668 C C . ALA A 1 85 ? -8.508 -5.173 -4.720 1.00 78.62 85 ALA A C 1
ATOM 670 O O . ALA A 1 85 ? -8.609 -4.294 -3.879 1.00 78.62 85 ALA A O 1
ATOM 671 N N . CYS A 1 86 ? -8.985 -4.996 -5.961 1.00 78.62 86 CYS A N 1
ATOM 672 C CA . CYS A 1 86 ? -9.484 -3.702 -6.465 1.00 78.62 86 CYS A CA 1
ATOM 673 C C . CYS A 1 86 ? -10.589 -3.031 -5.631 1.00 78.62 86 CYS A C 1
ATOM 675 O O . CYS A 1 86 ? -10.783 -1.827 -5.735 1.00 78.62 86 CYS A O 1
ATOM 677 N N . LYS A 1 87 ? -11.357 -3.803 -4.854 1.00 72.00 87 LYS A N 1
ATOM 678 C CA . LYS A 1 87 ? -12.390 -3.268 -3.953 1.00 72.00 87 LYS A CA 1
ATOM 679 C C . LYS A 1 87 ? -11.783 -2.490 -2.770 1.00 72.00 87 LYS A C 1
ATOM 681 O O . LYS A 1 87 ? -12.469 -1.648 -2.202 1.00 72.00 87 LYS A O 1
ATOM 686 N N . HIS A 1 88 ? -10.528 -2.779 -2.444 1.00 80.38 88 HIS A N 1
ATOM 687 C CA . HIS A 1 88 ? -9.754 -2.244 -1.327 1.00 80.38 88 HIS A CA 1
ATOM 688 C C . HIS A 1 88 ? -8.727 -1.200 -1.794 1.00 80.38 88 HIS A C 1
ATOM 690 O O . HIS A 1 88 ? -7.659 -1.091 -1.213 1.00 80.38 88 HIS A O 1
ATOM 696 N N . MET A 1 89 ? -9.015 -0.507 -2.900 1.00 71.81 89 MET A N 1
ATOM 697 C CA . MET A 1 89 ? -8.214 0.601 -3.429 1.00 71.81 89 MET A CA 1
ATOM 698 C C . MET A 1 89 ? -9.026 1.894 -3.428 1.00 71.81 89 MET A C 1
ATOM 700 O O . MET A 1 89 ? -10.279 1.809 -3.522 1.00 71.81 89 MET A O 1
#

pLDDT: mean 84.17, std 7.55, range [41.22, 90.75]

Nearest PDB structures (foldseek):
  3l2m-assembly1_A  TM=9.920E-01  e=7.055E-11  Sus scrofa
  1kgu-assembly1_A  TM=9.918E-01  e=7.541E-11  Homo sapiens
  1nm9-assembly1_A  TM=9.913E-01  e=8.061E-11  Homo sapiens
  4x0n-assembly1_A  TM=9.900E-01  e=1.470E-10  Sus scrofa
  1ua3-assembly1_A  TM=9.912E-01  e=2.344E-10  Sus scrofa

Organism: Clarias batrachus (NCBI:txid59899)

Sequence (89 aa):
SCGSYFNANTRDFPSVPYSGWDFNDGKCKTGSGDIESYNDMYQVRDCRLVSLLDLALEKDYVRGKVAEYRTSCLIWGVADSRVNACKHM

Secondary structure (DSSP, 8-state):
------BTTTTBBTTTTB-GGGBGGGT--SSSSB---TT-HHHHHHSBBTTBPPB-TTSHHHHHHHHHHHHHHHHTT------TTGGG-

Mean predicted aligned error: 6.0 Å